Protein 6FRE (pdb70)

Organism: Synechocystis sp. (strain ATCC 27184 / PCC 6803 / Kazusa) (NCBI:txid1111708)

B-factor: mean 25.86, std 16.71, range [7.62, 131.3]

Nearest PDB structures (foldseek):
  6fre-assembly1_A  TM=1.007E+00  e=7.363E-29  Synechocystis sp. PCC 6803 substr. Kazusa
  1mi8-assembly1_A-2  TM=9.877E-01  e=8.649E-22  Synechocystis sp. PCC 6803
  4o1r-assembly1_A  TM=9.734E-01  e=4.393E-19  Nostoc punctiforme PCC 73102
  2in9-assembly1_A  TM=9.331E-01  e=1.106E-10  Mycobacterium tuberculosis
  3igd-assembly1_A-2  TM=9.265E-01  e=1.422E-10  Mycobacterium tuberculosis

Structure (mmCIF, N/CA/C/O backbone):
data_6FRE
#
_entry.id   6FRE
#
_cell.length_a   52.583
_cell.length_b   52.583
_cell.length_c   118.338
_cell.angle_alpha   90.000
_cell.angle_beta   90.000
_cell.angle_gamma   90.000
#
_symmetry.space_group_name_H-M   'P 43 2 2'
#
loop_
_entity.id
_entity.type
_entity.pdbx_description
1 polymer 'Replicative DNA helicase,Replicative DNA helicase'
2 water water
#
loop_
_atom_site.group_PDB
_atom_site.id
_atom_site.type_symbol
_atom_site.label_atom_id
_atom_site.label_alt_id
_atom_site.label_comp_id
_atom_site.label_asym_id
_atom_site.label_entity_id
_atom_site.label_seq_id
_atom_site.pdbx_PDB_ins_code
_atom_site.Cartn_x
_atom_site.Cartn_y
_atom_site.Cartn_z
_atom_site.occupancy
_atom_site.B_iso_or_equiv
_atom_site.auth_seq_id
_atom_site.auth_comp_id
_atom_site.auth_asym_id
_atom_site.auth_atom_id
_atom_site.pdbx_PDB_model_num
ATOM 1 N N . MET A 1 1 ? -11.611 6.186 -4.328 1.00 109.42 -6 MET A N 1
ATOM 2 C CA . MET A 1 1 ? -11.899 7.498 -3.681 1.00 99.08 -6 MET A CA 1
ATOM 3 C C . MET A 1 1 ? -12.629 7.290 -2.358 1.00 86.22 -6 MET A C 1
ATOM 4 O O . MET A 1 1 ? -12.547 6.219 -1.754 1.00 87.97 -6 MET A O 1
ATOM 20 N N . LEU A 1 2 ? -13.337 8.323 -1.910 1.00 63.38 -5 LEU A N 1
ATOM 21 C CA . LEU A 1 2 ? -14.114 8.272 -0.682 1.00 42.43 -5 LEU A CA 1
ATOM 22 C C . LEU A 1 2 ? -15.585 8.055 -0.995 1.00 38.89 -5 LEU A C 1
ATOM 23 O O . LEU A 1 2 ? -16.124 8.630 -1.945 1.00 43.75 -5 LEU A O 1
ATOM 39 N N . ARG A 1 3 ? -16.231 7.219 -0.187 1.00 36.07 -4 ARG A N 1
ATOM 40 C CA . ARG A 1 3 ? -17.682 7.118 -0.252 1.00 40.84 -4 ARG A CA 1
ATOM 41 C C . ARG A 1 3 ? -18.316 8.430 0.183 1.00 38.88 -4 ARG A C 1
ATOM 42 O O . ARG A 1 3 ? -19.209 8.957 -0.491 1.00 39.03 -4 ARG A O 1
ATOM 46 N N . GLU A 1 4 ? -17.848 8.990 1.298 1.00 26.99 -3 GLU A N 1
ATOM 47 C CA A GLU A 1 4 ? -18.331 10.283 1.759 0.49 28.81 -3 GLU A CA 1
ATOM 48 C CA B GLU A 1 4 ? -18.327 10.287 1.750 0.51 28.84 -3 GLU A CA 1
ATOM 49 C C . GLU A 1 4 ? -17.216 10.997 2.509 1.00 18.28 -3 GLU A C 1
ATOM 50 O O . GLU A 1 4 ? -16.471 10.376 3.275 1.00 21.68 -3 GLU A O 1
ATOM 73 N N . SER A 1 5 ? -17.100 12.291 2.248 1.00 19.67 -2 SER A N 1
ATOM 74 C CA . SER A 1 5 ? -16.077 13.140 2.836 1.00 15.46 -2 SER A CA 1
ATOM 75 C C . SER A 1 5 ? -16.660 13.921 4.002 1.00 14.59 -2 SER A C 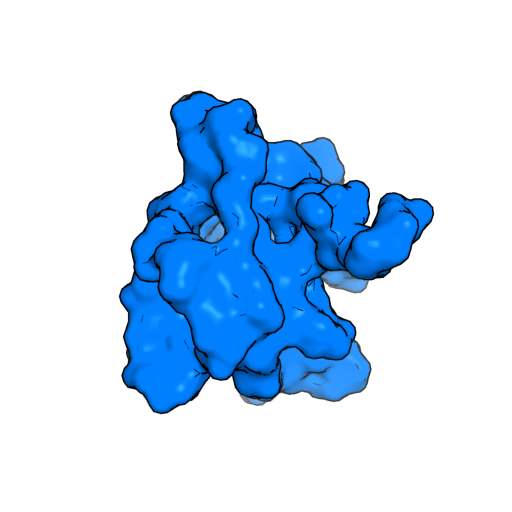1
ATOM 76 O O . SER A 1 5 ? -17.753 14.478 3.909 1.00 16.46 -2 SER A O 1
ATOM 84 N N . PHE A 1 6 ? -15.904 13.979 5.082 1.00 12.86 -1 PHE A N 1
ATOM 85 C CA . PHE A 1 6 ? -16.241 14.758 6.267 1.00 9.77 -1 PHE A CA 1
ATOM 86 C C . PHE A 1 6 ? -15.069 15.691 6.534 1.00 10.27 -1 PHE A C 1
ATOM 87 O O . PHE A 1 6 ? -14.555 15.763 7.649 1.00 10.71 -1 PHE A O 1
ATOM 104 N N . ALA A 1 7 ? -14.660 16.441 5.514 1.00 10.25 1 ALA A N 1
ATOM 105 C CA . ALA A 1 7 ? -13.324 17.008 5.477 1.00 9.90 1 ALA A CA 1
ATOM 106 C C . ALA A 1 7 ? -13.138 18.218 6.380 1.00 9.18 1 ALA A C 1
ATOM 107 O O . ALA A 1 7 ? -14.072 18.982 6.658 1.00 9.38 1 ALA A O 1
ATOM 114 N N . ILE A 1 8 ? -11.884 18.410 6.78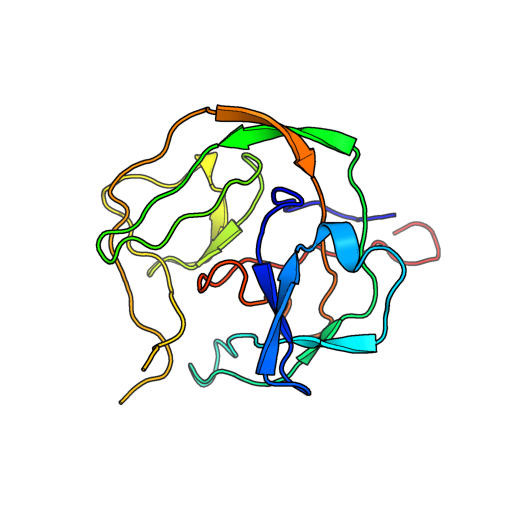6 1.00 9.09 2 ILE A N 1
ATOM 115 C CA . ILE A 1 8 ? -11.464 19.481 7.674 1.00 9.67 2 ILE A CA 1
ATOM 116 C C . ILE A 1 8 ? -10.319 20.261 7.041 1.00 8.91 2 ILE A C 1
ATOM 117 O O . ILE A 1 8 ? -9.655 19.795 6.114 1.00 9.94 2 ILE A O 1
ATOM 133 N N . SER A 1 9 ? -10.077 21.461 7.558 1.00 9.74 3 SER A N 1
ATOM 134 C CA . SER A 1 9 ? -8.979 22.268 7.045 1.00 10.50 3 SER A CA 1
ATOM 135 C C . SER A 1 9 ? -7.643 21.557 7.206 1.00 11.30 3 SER A C 1
ATOM 136 O O . SER A 1 9 ? -7.389 20.862 8.193 1.00 10.97 3 SER A O 1
ATOM 144 N N . GLY A 1 10 ? -6.750 21.812 6.246 1.00 11.62 4 GLY A N 1
ATOM 145 C CA . GLY A 1 10 ? -5.400 21.281 6.272 1.00 12.03 4 GLY A CA 1
ATOM 146 C C . GLY A 1 10 ? -4.588 21.738 7.458 1.00 12.49 4 GLY A C 1
ATOM 147 O O . GLY A 1 10 ? -3.591 21.096 7.784 1.00 13.97 4 GLY A O 1
ATOM 151 N N . ASP A 1 11 ? -4.971 22.851 8.086 1.00 13.10 5 ASP A N 1
ATOM 152 C CA . ASP A 1 11 ? -4.269 23.351 9.268 1.00 13.94 5 ASP A CA 1
ATOM 153 C C . ASP A 1 11 ? -4.621 22.595 10.539 1.00 14.49 5 ASP A C 1
ATOM 154 O O . ASP A 1 11 ? -3.975 22.815 11.576 1.00 17.52 5 ASP A O 1
ATOM 163 N N . SER A 1 12 ? -5.618 21.725 10.492 1.00 11.30 6 SER A N 1
ATOM 164 C CA . SER A 1 12 ? -6.057 21.012 11.679 1.00 11.91 6 SER A CA 1
ATOM 165 C C . SER A 1 12 ? -4.932 20.117 12.179 1.00 13.64 6 SER A C 1
ATOM 166 O O . SER A 1 12 ? -4.371 19.326 11.417 1.00 12.36 6 SER A O 1
ATOM 174 N N . LEU A 1 13 ? -4.635 20.214 13.479 1.00 12.49 7 LEU A N 1
ATOM 175 C CA . LEU A 1 13 ? -3.522 19.494 14.092 1.00 12.33 7 LEU A CA 1
ATOM 176 C C . LEU A 1 13 ? -3.987 18.123 14.567 1.00 12.60 7 LEU A C 1
ATOM 177 O O . LEU A 1 13 ? -4.828 18.018 15.464 1.00 12.36 7 LEU A O 1
ATOM 193 N N . ILE A 1 14 ? -3.407 17.082 13.990 1.00 11.51 8 ILE A N 1
ATOM 194 C CA . ILE A 1 14 ? -3.767 15.707 14.303 1.00 11.92 8 ILE A CA 1
ATOM 195 C C . ILE A 1 14 ? -2.845 15.203 15.396 1.00 12.16 8 ILE A C 1
ATOM 196 O O . ILE A 1 14 ? -1.624 15.284 15.267 1.00 14.14 8 ILE A O 1
ATOM 212 N N . SER A 1 15 ? -3.424 14.690 16.472 1.00 12.04 9 SER A N 1
ATOM 213 C CA . SER A 1 15 ? -2.646 14.096 17.548 1.00 13.67 9 SER A CA 1
ATOM 214 C C . SER A 1 15 ? -2.178 12.715 17.113 1.00 13.41 9 SER A C 1
ATOM 215 O O . SER A 1 15 ? -2.989 11.845 16.780 1.00 15.11 9 SER A O 1
ATOM 223 N N . LEU A 1 16 ? -0.871 12.524 17.075 1.00 14.65 10 LEU A N 1
ATOM 224 C CA . LEU A 1 16 ? -0.280 11.249 16.692 1.00 16.75 10 LEU A CA 1
ATOM 225 C C . LEU A 1 16 ? -0.001 10.421 17.941 1.00 16.67 10 LEU A C 1
ATOM 226 O O . LEU A 1 16 ? 0.826 10.804 18.776 1.00 17.88 10 LEU A O 1
ATOM 242 N N . ALA A 1 17 ? -0.664 9.272 18.054 1.00 16.82 11 ALA A N 1
ATOM 243 C CA . ALA A 1 17 ? -0.632 8.524 19.310 1.00 18.52 11 ALA A CA 1
ATOM 244 C C . ALA A 1 17 ? 0.732 7.901 19.593 1.00 25.08 11 ALA A C 1
ATOM 245 O O . ALA A 1 17 ? 1.094 7.731 20.764 1.00 26.22 11 ALA A O 1
ATOM 252 N N . SER A 1 18 ? 1.488 7.532 18.557 1.00 18.91 12 SER A N 1
ATOM 253 C CA . SER A 1 18 ? 2.764 6.853 18.784 1.00 21.45 12 SER A CA 1
ATOM 254 C C . SER A 1 18 ? 3.811 7.798 19.360 1.00 29.84 12 SER A C 1
ATOM 255 O O . SER A 1 18 ? 4.582 7.414 20.252 1.00 32.94 12 SER A O 1
ATOM 263 N N . THR A 1 19 ? 3.865 9.028 18.851 1.00 24.50 13 THR A N 1
ATOM 264 C CA . THR A 1 19 ? 4.924 9.971 19.174 1.00 26.53 13 THR A CA 1
ATOM 265 C C . THR A 1 19 ? 4.485 11.069 20.131 1.00 28.33 13 THR A C 1
ATOM 266 O O . THR A 1 19 ? 5.342 11.799 20.638 1.00 30.50 13 THR A O 1
ATOM 277 N N . GLY A 1 20 ? 3.187 11.221 20.374 1.00 25.98 14 GLY A N 1
ATOM 278 C CA . GLY A 1 20 ? 2.722 12.296 21.226 1.00 28.93 14 GLY A CA 1
ATOM 279 C C . GLY A 1 20 ? 2.932 13.676 20.646 1.00 26.98 14 GLY A C 1
ATOM 280 O O . GLY A 1 20 ? 3.061 14.644 21.401 1.00 33.02 14 GLY A O 1
ATOM 284 N N . LYS A 1 21 ? 2.981 13.791 19.323 1.00 23.60 15 LYS A N 1
ATOM 285 C CA . LYS A 1 21 ? 3.142 15.064 18.636 1.00 29.98 15 LYS A CA 1
ATOM 286 C C . LYS A 1 21 ? 1.883 15.374 17.837 1.00 20.77 15 LYS A C 1
ATOM 287 O O . LYS A 1 21 ? 1.118 14.475 17.486 1.00 19.72 15 LYS A O 1
ATOM 306 N N . ARG A 1 22 ? 1.685 16.658 17.549 1.00 20.06 16 ARG A N 1
ATOM 307 C CA . ARG A 1 22 ? 0.592 17.116 16.699 1.00 18.85 16 ARG A CA 1
ATOM 308 C C . ARG A 1 22 ? 1.161 17.569 15.366 1.00 23.13 16 ARG A C 1
ATOM 309 O O . ARG A 1 22 ? 2.178 18.265 15.318 1.00 24.15 16 ARG A O 1
ATOM 330 N N . VAL A 1 23 ? 0.511 17.163 14.284 1.00 16.70 17 VAL A N 1
ATOM 331 C CA . VAL A 1 23 ? 0.971 17.489 12.936 1.00 17.43 17 VAL A CA 1
ATOM 332 C C . VAL A 1 23 ? -0.220 17.973 12.116 1.00 14.33 17 VAL A C 1
ATOM 333 O O . VAL A 1 23 ? -1.285 17.337 12.155 1.00 14.23 17 VAL A O 1
ATOM 346 N N . PRO A 1 24 ? -0.104 19.067 11.357 1.00 16.24 18 PRO A N 1
ATOM 347 C CA . PRO A 1 24 ? -1.206 19.461 10.469 1.00 14.68 18 PRO A CA 1
ATOM 348 C C . PRO A 1 24 ? -1.574 18.337 9.515 1.00 12.52 18 PRO A C 1
ATOM 349 O O . PRO A 1 24 ? -0.710 17.671 8.951 1.00 14.38 18 PRO A O 1
ATOM 360 N N . ILE A 1 25 ? -2.874 18.145 9.310 1.00 13.42 19 ILE A N 1
ATOM 361 C CA . ILE A 1 25 ? -3.312 17.053 8.444 1.00 11.92 19 ILE A CA 1
ATOM 362 C C . ILE A 1 25 ? -2.771 17.214 7.022 1.00 11.86 19 ILE A C 1
ATOM 363 O O . ILE A 1 25 ? -2.482 16.220 6.354 1.00 13.18 19 ILE A O 1
ATOM 379 N N . LYS A 1 26 ? -2.608 18.448 6.533 1.00 13.52 20 LYS A N 1
ATOM 380 C CA . LYS A 1 26 ? -2.037 18.630 5.197 1.00 14.48 20 LYS A CA 1
ATOM 381 C C . LYS A 1 26 ? -0.653 18.006 5.088 1.00 16.22 20 LYS A C 1
ATOM 382 O O . LYS A 1 26 ? -0.235 17.587 3.995 1.00 16.84 20 LYS A O 1
ATOM 401 N N . ASP A 1 27 ? 0.076 17.939 6.196 1.00 15.70 21 ASP A N 1
ATOM 402 C CA . ASP A 1 27 ? 1.427 17.398 6.194 1.00 20.35 21 ASP A CA 1
ATOM 403 C C . ASP A 1 27 ? 1.445 15.888 6.373 1.00 17.60 21 ASP A C 1
ATOM 404 O O . ASP A 1 27 ? 2.530 15.293 6.366 1.00 19.83 21 ASP A O 1
ATOM 413 N N . LEU A 1 28 ? 0.278 15.259 6.545 1.00 16.43 22 LEU A N 1
ATOM 414 C CA . LEU A 1 28 ? 0.160 13.813 6.611 1.00 14.82 22 LEU A CA 1
ATOM 415 C C . LEU A 1 28 ? -0.286 13.198 5.289 1.00 13.77 22 LEU A C 1
ATOM 416 O O . LEU A 1 28 ? -0.367 11.978 5.191 1.00 14.91 22 LEU A O 1
ATOM 432 N N A LEU A 1 29 ? -0.514 13.998 4.245 0.59 15.60 23 LEU A N 1
ATOM 433 N N B LEU A 1 29 ? -0.627 14.023 4.306 0.41 15.46 23 LEU A N 1
ATOM 434 C CA A LEU A 1 29 ? -1.142 13.473 3.032 0.59 15.11 23 LEU A CA 1
ATOM 435 C CA B LEU A 1 29 ? -0.856 13.521 2.964 0.41 15.47 23 LEU A CA 1
ATOM 436 C C A LEU A 1 29 ? -0.319 12.365 2.380 0.59 14.61 23 LEU A C 1
ATOM 437 C C B LEU A 1 29 ? 0.382 12.768 2.515 0.41 14.20 23 LEU A C 1
ATOM 438 O O A LEU A 1 29 ? -0.891 11.449 1.777 0.59 16.65 23 LEU A O 1
ATOM 439 O O B LEU A 1 29 ? 1.512 13.237 2.693 0.41 18.66 23 LEU A O 1
ATOM 470 N N A GLY A 1 30 ? 1.002 12.414 2.501 0.59 14.68 24 GLY A N 1
ATOM 471 N N B GLY A 1 30 ? 0.173 11.581 1.974 0.41 12.45 24 GLY A N 1
ATOM 472 C CA A GLY A 1 30 ? 1.843 11.362 1.958 0.59 15.39 24 GLY A CA 1
ATOM 473 C CA B GLY A 1 30 ? 1.277 10.727 1.611 0.41 16.51 24 GLY A CA 1
ATOM 474 C C A GLY A 1 30 ? 2.205 10.253 2.935 0.59 15.49 24 GLY A C 1
ATOM 475 C C B GLY A 1 30 ? 1.822 9.855 2.728 0.41 18.10 24 GLY A C 1
ATOM 476 O O A GLY A 1 30 ? 3.203 9.554 2.735 0.59 17.36 24 GLY A O 1
ATOM 477 O O B GLY A 1 30 ? 2.673 8.997 2.452 0.41 20.66 24 GLY A O 1
ATOM 484 N N . GLU A 1 31 ? 1.392 10.055 3.977 1.00 16.55 25 GLU A N 1
ATOM 485 C CA . GLU A 1 31 ? 1.686 9.106 5.049 1.00 17.33 25 GLU A CA 1
ATOM 486 C C . GLU A 1 31 ? 0.507 8.158 5.232 1.00 15.38 25 GLU A C 1
ATOM 487 O O . GLU A 1 31 ? -0.640 8.504 4.940 1.00 15.89 25 GLU A O 1
ATOM 500 N N . LYS A 1 32 ? 0.792 6.963 5.753 1.00 15.53 26 LYS A N 1
ATOM 501 C CA . LYS A 1 32 ? -0.246 5.981 6.034 1.00 16.33 26 LYS A CA 1
ATOM 502 C C . LYS A 1 32 ? 0.160 5.109 7.211 1.00 15.33 26 LYS A C 1
ATOM 503 O O . LYS A 1 32 ? 1.320 5.088 7.623 1.00 16.96 26 LYS A O 1
ATOM 522 N N . ASP A 1 33 ? -0.833 4.411 7.764 1.00 15.67 27 ASP A N 1
ATOM 523 C CA . ASP A 1 33 ? -0.639 3.360 8.759 1.00 16.05 27 ASP A CA 1
ATOM 524 C C . ASP A 1 33 ? -0.126 3.895 10.082 1.00 20.14 27 ASP A C 1
ATOM 525 O O . ASP A 1 33 ? 0.468 3.146 10.865 1.00 27.27 27 ASP A O 1
ATOM 534 N N . PHE A 1 34 ? -0.351 5.167 10.366 1.00 16.30 28 PHE A N 1
ATOM 535 C CA . PHE A 1 34 ? 0.077 5.772 11.616 1.00 13.94 28 PHE A CA 1
ATOM 536 C C . PHE A 1 34 ? -1.100 5.824 12.583 1.00 13.07 28 PHE A C 1
ATOM 537 O O . PHE A 1 34 ? -2.269 5.821 12.184 1.00 15.01 28 P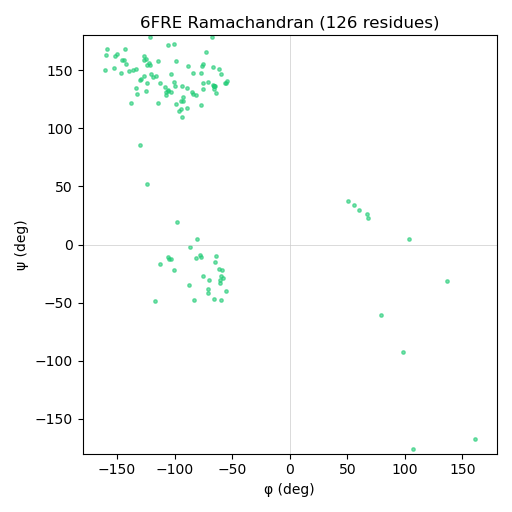HE A O 1
ATOM 554 N N . GLU A 1 35 ? -0.784 5.905 13.868 1.00 12.68 29 GLU A N 1
ATOM 555 C CA . GLU A 1 35 ? -1.789 5.850 14.925 1.00 12.57 29 GLU A CA 1
ATOM 556 C C . GLU A 1 35 ? -2.266 7.232 15.346 1.00 12.64 29 GLU A C 1
ATOM 557 O O . GLU A 1 35 ? -1.468 8.156 15.529 1.00 14.27 29 GLU A O 1
ATOM 569 N N . ILE A 1 36 ? -3.585 7.352 15.512 1.00 12.12 30 ILE A N 1
ATOM 570 C CA . ILE A 1 36 ? -4.240 8.548 16.031 1.00 10.93 30 ILE A CA 1
ATOM 571 C C . ILE A 1 36 ? -5.011 8.157 17.288 1.00 12.48 30 ILE A C 1
ATOM 572 O O . ILE A 1 36 ? -4.988 6.994 17.718 1.00 12.88 30 ILE A O 1
ATOM 588 N N . TRP A 1 37 ? -5.650 9.124 17.922 1.00 11.88 31 TRP A N 1
ATOM 589 C CA . TRP A 1 37 ? -6.508 8.883 19.076 1.00 12.83 31 TRP A CA 1
ATOM 590 C C . TRP A 1 37 ? -7.966 8.959 18.640 1.00 10.87 31 TRP A C 1
ATOM 591 O O . TRP A 1 37 ? -8.372 9.915 17.974 1.00 11.38 31 TRP A O 1
ATOM 612 N N . ALA A 1 38 ? -8.757 7.972 19.023 1.00 12.13 32 ALA A N 1
ATOM 613 C CA . ALA A 1 38 ? -10.159 7.907 18.646 1.00 12.48 32 ALA A CA 1
ATOM 614 C C . ALA A 1 38 ? -10.986 7.519 19.859 1.00 11.79 32 ALA A C 1
ATOM 615 O O . ALA A 1 38 ? -10.524 6.786 20.742 1.00 13.58 32 ALA A O 1
ATOM 622 N N . ILE A 1 39 ? -12.233 7.985 19.902 1.00 11.89 33 ILE A N 1
ATOM 623 C CA A ILE A 1 39 ? -13.137 7.546 20.964 0.69 13.15 33 ILE A CA 1
ATOM 624 C CA B ILE A 1 39 ? -13.154 7.557 20.958 0.31 14.39 33 ILE A CA 1
ATOM 625 C C . ILE A 1 39 ? -13.772 6.217 20.579 1.00 13.31 33 ILE A C 1
ATOM 626 O O . ILE A 1 39 ? -14.232 6.026 19.446 1.00 13.63 33 ILE A O 1
ATOM 657 N N . ASN A 1 40 ? -13.789 5.285 21.529 1.00 14.11 34 ASN A N 1
ATOM 658 C CA . ASN A 1 40 ? -14.603 4.084 21.420 1.00 14.59 34 ASN A CA 1
ATOM 659 C C . ASN A 1 40 ? -15.912 4.409 22.129 1.00 17.41 34 ASN A C 1
ATOM 660 O O . ASN A 1 40 ? -15.940 4.543 23.355 1.00 18.20 34 ASN A O 1
ATOM 671 N N . GLU A 1 41 ? -16.997 4.550 21.369 1.00 17.08 35 GLU A N 1
ATOM 672 C CA A GLU A 1 41 ? -18.266 4.977 21.946 0.56 19.42 35 GLU A CA 1
ATOM 673 C CA B GLU A 1 41 ? -18.261 4.986 21.949 0.44 19.77 35 GLU A CA 1
ATOM 674 C C . GLU A 1 41 ? -18.871 3.927 22.859 1.00 22.28 35 GLU A C 1
ATOM 675 O O . GLU A 1 41 ? -19.698 4.267 23.710 1.00 29.85 35 GLU A O 1
ATOM 698 N N . GLN A 1 42 ? -18.485 2.664 22.701 1.00 20.41 36 GLN A N 1
ATOM 699 C CA . GLN A 1 42 ? -19.038 1.622 23.561 1.00 22.17 36 GLN A CA 1
ATOM 700 C C . GLN A 1 42 ? -18.500 1.732 24.985 1.00 26.09 36 GLN A C 1
ATOM 701 O O . GLN A 1 42 ? -19.238 1.507 25.953 1.00 31.56 36 GLN A O 1
ATOM 708 N N . THR A 1 43 ? -17.222 2.072 25.135 1.00 22.10 37 THR A N 1
ATOM 709 C CA . THR A 1 43 ? -16.569 2.182 26.433 1.00 24.60 37 THR A CA 1
ATOM 710 C C . THR A 1 43 ? -16.383 3.625 26.875 1.00 25.85 37 THR A C 1
ATOM 711 O O . THR A 1 43 ? -16.045 3.869 28.039 1.00 23.76 37 THR A O 1
ATOM 722 N N . MET A 1 44 ? -16.586 4.585 25.978 1.00 20.42 38 MET A N 1
ATOM 723 C CA . MET A 1 44 ? -16.300 5.990 26.250 1.00 19.48 38 MET A CA 1
ATOM 724 C C . MET A 1 44 ? -14.857 6.203 26.697 1.00 19.19 38 MET A C 1
ATOM 725 O O . MET A 1 44 ? -14.559 7.095 27.492 1.00 22.32 38 MET A O 1
ATOM 739 N N . LYS A 1 45 ? -13.946 5.396 26.154 1.00 19.59 39 LYS A N 1
ATOM 740 C CA . LYS A 1 45 ? -12.518 5.545 26.375 1.00 18.91 39 LYS A CA 1
ATOM 741 C C . LYS A 1 45 ? -11.824 5.864 25.057 1.00 20.24 39 LYS A C 1
ATOM 742 O O . LYS A 1 45 ? -12.235 5.382 23.995 1.00 22.24 39 LYS A O 1
ATOM 761 N N . LEU A 1 46 ? -10.786 6.687 25.137 1.00 16.76 40 LEU A N 1
ATOM 762 C CA . LEU A 1 46 ? -9.932 6.947 23.990 1.00 15.96 40 LEU A CA 1
ATOM 763 C C . LEU A 1 46 ? -9.021 5.753 23.752 1.00 17.29 40 LEU A C 1
ATOM 764 O O . LEU A 1 46 ? -8.485 5.157 24.694 1.00 19.27 40 LEU A O 1
ATOM 780 N N . GLU A 1 47 ? -8.839 5.403 22.485 1.00 16.55 41 GLU A N 1
ATOM 781 C CA . GLU A 1 47 ? -7.963 4.316 22.082 1.00 16.34 41 GLU A CA 1
ATOM 782 C C . GLU A 1 47 ? -7.088 4.780 20.930 1.00 15.31 41 GLU A C 1
ATOM 783 O O . GLU A 1 47 ? -7.496 5.616 20.116 1.00 15.13 41 GLU A O 1
ATOM 795 N N . SER A 1 48 ? -5.900 4.207 20.829 1.00 14.91 42 SER A N 1
ATOM 796 C CA A SER A 1 48 ? -5.079 4.394 19.641 0.78 15.12 42 SER A CA 1
ATOM 797 C CA B SER A 1 48 ? -5.090 4.404 19.638 0.22 17.00 42 SER A CA 1
ATOM 798 C C . SER A 1 48 ? -5.713 3.623 18.492 1.00 15.05 42 SER A C 1
ATOM 799 O O . SER A 1 48 ? -6.213 2.509 18.680 1.00 17.76 42 SER A O 1
ATOM 814 N N . ALA A 1 49 ? -5.723 4.221 17.304 1.00 14.76 43 ALA A N 1
ATOM 815 C CA . ALA A 1 49 ? -6.312 3.561 16.149 1.00 14.92 43 ALA A CA 1
ATOM 816 C C . ALA A 1 49 ? -5.537 3.961 14.909 1.00 13.34 43 ALA A C 1
ATOM 817 O O . ALA A 1 49 ? -5.040 5.081 14.814 1.00 13.87 43 ALA A O 1
ATOM 824 N N . LYS A 1 50 ? -5.447 3.042 13.957 1.00 14.59 44 LYS A N 1
ATOM 825 C CA . LYS A 1 50 ? -4.603 3.235 12.789 1.00 14.67 44 LYS A CA 1
ATOM 826 C C . LYS A 1 50 ? -5.336 3.925 11.641 1.00 14.79 44 LYS A C 1
ATOM 827 O O . LYS A 1 50 ? -6.466 3.569 11.305 1.00 16.28 44 LYS A O 1
ATOM 846 N N . VAL A 1 51 ? -4.676 4.911 11.040 1.00 14.56 45 VAL A N 1
ATOM 847 C CA . VAL A 1 51 ? -5.170 5.571 9.835 1.00 12.83 45 VAL A CA 1
ATOM 848 C C . VAL A 1 51 ? -4.759 4.745 8.624 1.00 13.51 45 VAL A C 1
ATOM 849 O O . VAL A 1 51 ? -3.583 4.391 8.468 1.00 16.10 45 VAL A O 1
ATOM 862 N N . SER A 1 52 ? -5.713 4.444 7.756 1.00 13.54 46 SER A N 1
ATOM 863 C CA . SER A 1 52 ? -5.404 3.677 6.552 1.00 14.88 46 SER A CA 1
ATOM 864 C C . SER A 1 52 ? -4.976 4.555 5.386 1.00 17.39 46 SER A C 1
ATOM 865 O O . SER A 1 52 ? -4.137 4.133 4.582 1.00 21.56 46 SER A O 1
ATOM 873 N N . ARG A 1 53 ? -5.534 5.756 5.256 1.00 15.72 47 ARG A N 1
ATOM 874 C CA . ARG A 1 53 ? -5.203 6.643 4.149 1.00 15.92 47 ARG A CA 1
ATOM 875 C C . ARG A 1 53 ? -5.597 8.075 4.517 1.00 14.58 47 ARG A C 1
ATOM 876 O O . ARG A 1 53 ? -6.524 8.308 5.302 1.00 14.16 47 ARG A O 1
ATOM 897 N N . VAL A 1 54 ? -4.854 9.029 3.960 1.00 14.66 48 VAL A N 1
ATOM 898 C CA . VAL A 1 54 ? -5.142 10.457 4.046 1.00 13.95 48 VAL A CA 1
ATOM 899 C C . VAL A 1 54 ? -5.516 10.938 2.656 1.00 11.79 48 VAL A C 1
ATOM 900 O O . VAL A 1 54 ? -4.893 10.536 1.670 1.00 13.12 48 VAL A O 1
ATOM 913 N N . PHE A 1 55 ? -6.529 11.789 2.566 1.00 12.96 49 PHE A N 1
ATOM 914 C CA . PHE A 1 55 ? -7.054 12.274 1.301 1.00 13.15 49 PHE A CA 1
ATOM 915 C C . PHE A 1 55 ? -7.087 13.786 1.288 1.00 13.55 49 PHE A C 1
ATOM 916 O O . PHE A 1 55 ? -7.343 14.426 2.314 1.00 13.43 49 PHE A O 1
ATOM 933 N N . CYS A 1 56 ? -6.834 14.355 0.124 1.00 13.95 50 CYS A N 1
ATOM 934 C CA A CYS A 1 56 ? -7.061 15.767 -0.128 0.69 15.45 50 CYS A CA 1
ATOM 935 C CA B CYS A 1 56 ? -7.063 15.771 -0.116 0.31 16.80 50 CYS A CA 1
ATOM 936 C C . CYS A 1 56 ? -8.286 15.858 -1.008 1.00 15.67 50 CYS A C 1
ATOM 937 O O . CYS A 1 56 ? -8.318 15.267 -2.092 1.00 19.51 50 CYS A O 1
ATOM 952 N N A THR A 1 57 ? -9.267 16.609 -0.530 0.65 18.79 51 THR A N 1
ATOM 953 N N B THR A 1 57 ? -9.325 16.543 -0.546 0.35 18.63 51 THR A N 1
ATOM 954 C CA A THR A 1 57 ? -10.601 16.677 -1.083 0.65 24.49 51 THR A CA 1
ATOM 955 C CA B THR A 1 57 ? -10.564 16.602 -1.307 0.35 23.95 51 THR A CA 1
ATOM 956 C C A THR A 1 57 ? -10.796 17.935 -1.925 0.65 24.96 51 THR A C 1
ATOM 957 C C B THR A 1 57 ? -10.811 17.986 -1.889 0.35 25.07 51 THR A C 1
ATOM 958 O O A THR A 1 57 ? -11.880 18.134 -2.481 0.65 31.41 51 THR A O 1
ATOM 959 O O B THR A 1 57 ? -11.958 18.350 -2.164 0.35 31.44 51 THR A O 1
ATOM 980 N N . GLY A 1 58 ? -9.751 18.756 -2.086 1.00 20.67 52 GLY A N 1
ATOM 981 C CA . GLY A 1 58 ? -9.826 19.950 -2.910 1.00 23.92 52 GLY A CA 1
ATOM 982 C C . GLY A 1 58 ? -10.155 21.190 -2.107 1.00 17.49 52 GLY A C 1
ATOM 983 O O . GLY A 1 58 ? -10.127 21.197 -0.880 1.00 16.71 52 GLY A O 1
ATOM 988 N N . LYS A 1 59 ? -10.470 22.273 -2.823 1.00 17.84 53 LYS A N 1
ATOM 989 C CA . LYS A 1 59 ? -10.886 23.518 -2.186 1.00 14.76 53 LYS A CA 1
ATOM 990 C C 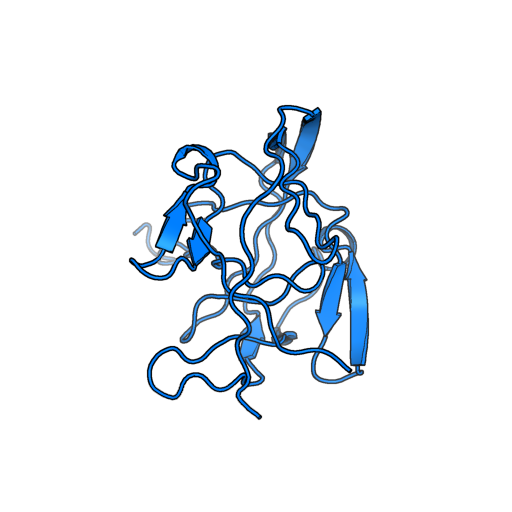. LYS A 1 59 ? -12.378 23.494 -1.895 1.00 16.39 53 LYS A C 1
ATOM 991 O O . LYS A 1 59 ? -13.187 23.196 -2.775 1.00 16.91 53 LYS A O 1
ATOM 1001 N N . LYS A 1 60 ? -12.741 23.852 -0.666 1.00 11.81 54 LYS A N 1
ATOM 1002 C CA . LYS A 1 60 ? -14.118 23.876 -0.226 1.00 12.38 54 LYS A CA 1
ATOM 1003 C C . LYS A 1 60 ? -14.297 25.017 0.763 1.00 11.76 54 LYS A C 1
ATOM 1004 O O . LYS A 1 60 ? -13.340 25.475 1.389 1.00 13.83 54 LYS A O 1
ATOM 1023 N N . LEU A 1 61 ? -15.540 25.450 0.923 1.00 13.58 55 LEU A N 1
ATOM 1024 C CA . LEU A 1 61 ? -15.879 26.384 1.982 1.00 14.14 55 LEU A CA 1
ATOM 1025 C C . LEU A 1 61 ? -15.684 25.732 3.344 1.00 11.96 55 LEU A C 1
ATOM 1026 O O . LEU A 1 61 ? -16.081 24.577 3.563 1.00 12.74 55 LEU A O 1
ATOM 1042 N N . VAL A 1 62 ? -15.040 26.459 4.247 1.00 12.87 56 VAL A N 1
ATOM 1043 C CA . VAL A 1 62 ? -14.854 26.000 5.614 1.00 13.12 56 VAL A CA 1
ATOM 1044 C C . VAL A 1 62 ? -15.459 27.002 6.582 1.00 12.45 56 VAL A C 1
ATOM 1045 O O . VAL A 1 62 ? -15.640 28.193 6.279 1.00 13.94 56 VAL A O 1
ATOM 1058 N N . TYR A 1 63 ? -15.781 26.484 7.755 1.00 11.71 57 TYR A N 1
ATOM 1059 C CA . TYR A 1 63 ? -16.443 27.195 8.834 1.00 12.31 57 TYR A CA 1
ATOM 1060 C C . TYR A 1 63 ? -15.646 26.958 10.097 1.00 12.76 57 TYR A C 1
ATOM 1061 O O . TYR A 1 63 ? -15.141 25.852 10.324 1.00 14.18 57 TYR A O 1
ATOM 1079 N N . THR A 1 64 ? -15.521 27.977 10.920 1.00 13.28 58 THR A N 1
ATOM 1080 C CA . THR A 1 64 ? -14.810 27.862 12.178 1.00 14.31 58 THR A CA 1
ATOM 1081 C C . THR A 1 64 ? -15.806 27.558 13.288 1.00 13.46 58 THR A C 1
ATOM 1082 O O . THR A 1 64 ? -16.784 28.299 13.475 1.00 14.29 58 THR A O 1
ATOM 1093 N N . LEU A 1 65 ? -15.567 26.465 13.987 1.00 13.56 59 LEU A N 1
ATOM 1094 C CA A LEU A 1 65 ? -16.348 26.048 15.138 0.54 14.60 59 LEU A CA 1
ATOM 1095 C CA B LEU A 1 65 ? -16.350 26.063 15.140 0.46 14.74 59 LEU A CA 1
ATOM 1096 C C . LEU A 1 65 ? -15.513 26.292 16.387 1.00 14.07 59 LEU A C 1
ATOM 1097 O O . LEU A 1 65 ? -14.329 25.933 16.421 1.00 16.35 59 LEU A O 1
ATOM 1128 N N . LYS A 1 66 ? -16.126 26.877 17.418 1.00 14.48 60 LYS A N 1
ATOM 1129 C CA A LYS A 1 66 ? -15.452 27.137 18.680 0.52 16.82 60 LYS A CA 1
ATOM 1130 C CA B LYS A 1 66 ? -15.450 27.133 18.679 0.48 17.00 60 LYS A CA 1
ATOM 1131 C C . LYS A 1 66 ? -16.317 26.651 19.832 1.00 15.64 60 LYS A C 1
ATOM 1132 O O . LYS A 1 66 ? -17.540 26.834 19.820 1.00 17.14 60 LYS A O 1
ATOM 1169 N N . THR A 1 67 ? -15.676 26.015 20.813 1.00 18.06 61 THR A N 1
ATOM 1170 C CA . THR A 1 67 ? -16.308 25.600 22.066 1.00 19.17 61 THR A CA 1
ATOM 1171 C C . THR A 1 67 ? -15.865 26.510 23.218 1.00 22.01 61 THR A C 1
ATOM 1172 O O . THR A 1 67 ? -14.913 27.287 23.111 1.00 21.19 61 THR A O 1
ATOM 1183 N N . ARG A 1 68 ? -16.516 26.322 24.374 1.00 20.64 62 ARG A N 1
ATOM 1184 C CA . ARG A 1 68 ? -16.312 27.194 25.539 1.00 21.31 62 ARG A CA 1
ATOM 1185 C C . ARG A 1 68 ? -14.869 27.183 26.015 1.00 23.94 62 ARG A C 1
ATOM 1186 O O . ARG A 1 68 ? -14.316 28.233 26.382 1.00 27.54 62 ARG A O 1
ATOM 1207 N N . LEU A 1 69 ? -14.281 25.996 26.152 1.00 21.91 63 LEU A N 1
ATOM 1208 C CA . LEU A 1 69 ? -12.915 25.922 26.635 1.00 29.47 63 LEU A CA 1
ATOM 1209 C C . LEU A 1 69 ? -11.941 26.573 25.673 1.00 32.30 63 LEU A C 1
ATOM 1210 O O . LEU A 1 69 ? -10.768 26.740 26.023 1.00 34.30 63 LEU A O 1
ATOM 1226 N N . GLY A 1 70 ? -12.396 26.931 24.470 1.00 22.61 64 GLY A N 1
ATOM 1227 C CA . GLY A 1 70 ? -11.554 27.580 23.505 1.00 27.37 64 GLY A CA 1
ATOM 1228 C C . GLY A 1 70 ? -11.091 26.664 22.405 1.00 23.20 64 GLY A C 1
ATOM 1229 O O . GLY A 1 70 ? -10.261 27.079 21.593 1.00 27.89 64 GLY A O 1
ATOM 1233 N N . ARG A 1 71 ? -11.573 25.421 22.374 1.00 21.17 65 ARG A N 1
ATOM 1234 C CA . ARG A 1 71 ? -11.216 24.515 21.298 1.00 17.43 65 ARG A CA 1
ATOM 1235 C C . ARG A 1 71 ? -11.816 25.049 20.010 1.00 19.41 65 ARG A C 1
ATOM 1236 O O . ARG A 1 71 ? -12.959 25.520 19.986 1.00 18.78 65 ARG A O 1
ATOM 1257 N N . THR A 1 72 ? -11.032 25.004 18.938 1.00 16.21 66 THR A N 1
ATOM 1258 C CA A THR A 1 72 ? -11.496 25.528 17.668 0.55 16.91 66 THR A CA 1
ATOM 1259 C CA B THR A 1 72 ? -11.438 25.577 17.662 0.45 17.76 66 THR A CA 1
ATOM 1260 C C . THR A 1 72 ? -10.949 24.698 16.521 1.00 13.49 66 THR A C 1
ATOM 1261 O O . THR A 1 72 ? -9.855 24.133 16.585 1.00 15.16 66 THR A O 1
ATOM 1282 N N . ILE A 1 73 ? -11.744 24.634 15.456 1.00 13.92 67 ILE A N 1
ATOM 1283 C CA . ILE A 1 73 ? -11.361 23.923 14.241 1.00 11.82 67 ILE A CA 1
ATOM 1284 C C . ILE A 1 73 ? -12.081 24.565 13.066 1.00 12.57 67 ILE A C 1
ATOM 1285 O O . ILE A 1 73 ? -13.180 25.106 13.209 1.00 12.78 67 ILE A O 1
ATOM 1301 N N . LYS A 1 74 ? -11.459 24.476 11.890 1.00 12.74 68 LYS A N 1
ATOM 1302 C CA . LYS A 1 74 ? -12.067 24.893 10.636 1.00 11.78 68 LYS A CA 1
ATOM 1303 C C . LYS A 1 74 ? -12.414 23.633 9.864 1.00 10.89 68 LYS A C 1
ATOM 1304 O O . LYS A 1 74 ? -11.553 22.767 9.667 1.00 11.53 68 LYS A O 1
ATOM 1323 N N . ALA A 1 75 ? -13.655 23.534 9.399 1.00 11.68 69 ALA A N 1
ATOM 1324 C CA . ALA A 1 75 ? -14.101 22.310 8.759 1.00 11.75 69 ALA A CA 1
ATOM 1325 C C . ALA A 1 75 ? -15.195 22.600 7.746 1.00 11.17 69 ALA A C 1
ATOM 1326 O O . ALA A 1 75 ? -15.832 23.656 7.754 1.00 11.98 69 ALA A O 1
ATOM 1333 N N . THR A 1 76 ? -15.418 21.641 6.859 1.00 10.55 70 THR A N 1
ATOM 1334 C CA . THR A 1 76 ? -16.507 21.766 5.900 1.00 11.42 70 THR A CA 1
ATOM 1335 C C . THR A 1 76 ? -17.851 21.573 6.585 1.00 11.10 70 THR A C 1
ATOM 1336 O O . THR A 1 76 ? -17.959 21.070 7.708 1.00 10.56 70 THR A O 1
ATOM 1347 N N . ALA A 1 77 ? -18.906 21.965 5.862 1.00 10.90 71 ALA A N 1
ATOM 1348 C CA . ALA A 1 77 ? -20.263 21.812 6.3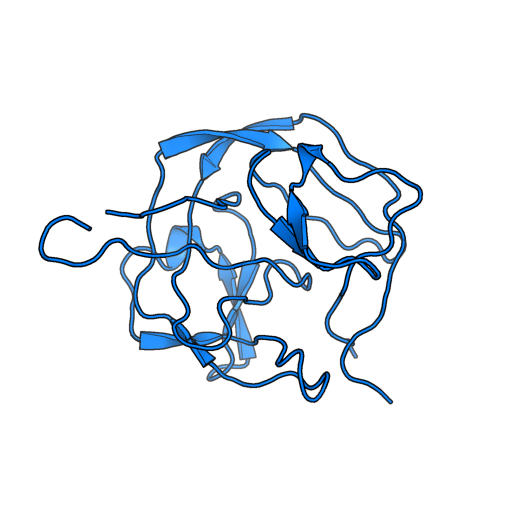82 1.00 11.06 71 ALA A CA 1
ATOM 1349 C C . ALA A 1 77 ? -20.601 20.354 6.674 1.00 11.10 71 ALA A C 1
ATOM 1350 O O . ALA A 1 77 ? -21.468 20.070 7.511 1.00 11.66 71 ALA A O 1
ATOM 1357 N N . ASN A 1 78 ? -19.958 19.446 5.963 1.00 10.90 72 ASN A N 1
ATOM 1358 C CA A ASN A 1 78 ? -20.228 18.020 6.083 0.59 12.14 72 ASN A CA 1
ATOM 1359 C CA B ASN A 1 78 ? -20.172 18.005 6.033 0.41 12.28 72 ASN A CA 1
ATOM 1360 C C . ASN A 1 78 ? -19.331 17.313 7.097 1.00 11.26 72 ASN A C 1
ATOM 1361 O O . ASN A 1 78 ? -19.515 16.116 7.322 1.00 13.28 72 ASN A O 1
ATOM 1382 N N . ALA A 1 79 ? -18.390 17.999 7.723 1.00 10.41 73 ALA A N 1
ATOM 1383 C CA . ALA A 1 79 ? -17.655 17.374 8.807 1.00 9.39 73 ALA A CA 1
ATOM 1384 C C . ALA A 1 79 ? -18.637 17.014 9.912 1.00 9.14 73 ALA A C 1
ATOM 1385 O O . ALA A 1 79 ? -19.673 17.670 10.075 1.00 9.96 73 ALA A O 1
ATOM 1392 N N . ARG A 1 80 ? -18.335 15.974 10.679 1.00 9.49 74 ARG A N 1
ATOM 1393 C CA . ARG A 1 80 ? -19.254 15.516 11.712 1.00 10.23 74 ARG A CA 1
ATOM 1394 C C . ARG A 1 80 ? -18.583 15.492 13.068 1.00 9.73 74 ARG A C 1
ATOM 1395 O O . ARG A 1 80 ? -17.434 15.058 13.207 1.00 9.97 74 ARG A O 1
ATOM 1416 N N . PHE A 1 81 ? -19.340 15.937 14.058 1.00 10.21 75 PHE A N 1
ATOM 1417 C CA . PHE A 1 81 ? -18.920 16.055 15.439 1.00 10.60 75 PHE A CA 1
ATOM 1418 C C . PHE A 1 81 ? -19.896 15.263 16.298 1.00 10.31 75 PHE A C 1
ATOM 1419 O O . PHE A 1 81 ? -21.056 15.055 15.923 1.00 11.28 75 PHE A O 1
ATOM 1436 N N . LEU A 1 82 ? -19.425 14.814 17.455 1.00 10.74 76 LEU A N 1
ATOM 1437 C CA . LEU A 1 82 ? -20.223 13.947 18.308 1.00 10.95 76 LEU A CA 1
ATOM 1438 C C . LEU A 1 82 ? -20.929 14.781 19.371 1.00 12.66 76 LEU A C 1
ATOM 1439 O O . LEU A 1 82 ? -20.273 15.411 20.206 1.00 13.69 76 LEU A O 1
ATOM 1455 N N . THR A 1 83 ? -22.255 14.805 19.304 1.00 12.65 77 THR A N 1
ATOM 1456 C CA . THR A 1 83 ? -23.094 15.468 20.294 1.00 14.20 77 THR A CA 1
ATOM 1457 C C . THR A 1 83 ? -23.658 14.433 21.258 1.00 13.54 77 THR A C 1
ATOM 1458 O O . THR A 1 83 ? -23.503 13.231 21.078 1.00 14.74 77 THR A O 1
ATOM 1469 N N . ILE A 1 84 ? -24.327 14.931 22.304 1.00 15.09 78 ILE A N 1
ATOM 1470 C CA . ILE A 1 84 ? -24.989 14.048 23.268 1.00 17.89 78 ILE A CA 1
ATOM 1471 C C . ILE A 1 84 ? -26.046 13.202 22.577 1.00 20.05 78 ILE A C 1
ATOM 1472 O O . ILE A 1 84 ? -26.325 12.072 23.001 1.00 22.21 78 ILE A O 1
ATOM 1488 N N . ASP A 1 85 ? -26.652 13.726 21.513 1.00 16.97 79 ASP A N 1
ATOM 1489 C CA . ASP A 1 85 ? -27.664 13.021 20.736 1.00 20.03 79 ASP A CA 1
ATOM 1490 C C . ASP A 1 85 ? -27.100 12.360 19.475 1.00 20.88 79 ASP A C 1
ATOM 1491 O O . ASP A 1 85 ? -27.860 12.067 18.544 1.00 27.11 79 ASP A O 1
ATOM 1500 N N . GLY A 1 86 ? -25.797 12.141 19.411 1.00 16.92 80 GLY A N 1
ATOM 1501 C CA . GLY A 1 86 ? -25.188 11.418 18.309 1.00 19.53 80 GLY A CA 1
ATOM 1502 C C . GLY A 1 86 ? -24.405 12.332 17.378 1.00 13.82 80 GLY A C 1
ATOM 1503 O O . GLY A 1 86 ? -24.254 13.529 17.612 1.00 14.67 80 GLY A O 1
ATOM 1507 N N . TRP A 1 87 ? -23.897 11.737 16.308 1.00 13.71 81 TRP A N 1
ATOM 1508 C CA . TRP A 1 87 ? -23.085 12.494 15.369 1.00 12.11 81 TRP A CA 1
ATOM 1509 C C . TRP A 1 87 ? -23.963 13.458 14.583 1.00 13.13 81 TRP A C 1
ATOM 1510 O O . TRP A 1 87 ? -25.071 13.113 14.180 1.00 16.22 81 TRP A O 1
ATOM 1531 N N . LYS A 1 88 ? -23.456 14.669 14.351 1.00 11.88 82 LYS A N 1
ATOM 1532 C CA . LYS A 1 88 ? -24.155 15.658 13.539 1.00 13.29 82 LYS A CA 1
ATOM 1533 C C . LYS A 1 88 ? -23.174 16.392 12.648 1.00 12.01 82 LYS A C 1
ATOM 1534 O O . LYS A 1 88 ? -22.020 16.599 13.014 1.00 11.91 82 LYS A O 1
ATOM 1553 N N . ARG A 1 89 ? -23.661 16.811 11.492 1.00 11.82 83 ARG A N 1
ATOM 1554 C CA . ARG A 1 89 ? -22.882 17.638 10.591 1.00 11.20 83 ARG A CA 1
ATOM 1555 C C . ARG A 1 89 ? -22.630 19.003 11.208 1.00 10.62 83 ARG A C 1
ATOM 1556 O O . ARG A 1 89 ? -23.455 19.522 11.976 1.00 12.36 83 ARG A O 1
ATOM 1577 N N . LEU A 1 90 ? -21.533 19.631 10.798 1.00 11.06 84 LEU A N 1
ATOM 1578 C CA . LEU A 1 90 ? -21.240 20.980 11.260 1.00 11.79 84 LEU A CA 1
ATOM 1579 C C . LEU A 1 90 ? -22.398 21.915 10.959 1.00 12.60 84 LEU A C 1
ATOM 1580 O O . LEU A 1 90 ? -22.762 22.752 11.798 1.00 13.14 84 LEU A O 1
ATOM 1596 N N . ASP A 1 91 ? -23.024 21.773 9.795 1.00 12.11 85 ASP A N 1
ATOM 1597 C CA . ASP A 1 91 ? -24.121 22.676 9.435 1.00 13.72 85 ASP A CA 1
ATOM 1598 C C . ASP A 1 91 ? -25.446 22.294 10.082 1.00 14.84 85 ASP A C 1
ATOM 1599 O O . ASP A 1 91 ? -26.459 22.959 9.801 1.00 16.91 85 ASP A O 1
ATOM 1608 N N . GLU A 1 92 ? -25.459 21.282 10.953 1.00 15.05 86 GLU A N 1
ATOM 1609 C CA . GLU A 1 92 ? -26.607 20.919 11.769 1.00 16.67 86 GLU A CA 1
ATOM 1610 C C . GLU A 1 92 ? -26.442 21.320 13.220 1.00 16.65 86 GLU A C 1
ATOM 1611 O O . GLU A 1 92 ? -27.412 21.252 13.980 1.00 17.09 86 GLU A O 1
ATOM 1623 N N . LEU A 1 93 ? -25.258 21.737 13.627 1.00 15.01 87 LEU A N 1
ATOM 1624 C CA . LEU A 1 93 ? -24.991 22.084 15.007 1.00 15.13 87 LEU A CA 1
ATOM 1625 C C . LEU A 1 93 ? -25.597 23.437 15.342 1.00 15.45 87 LEU A C 1
ATOM 1626 O O . LEU A 1 93 ? -25.803 24.280 14.476 1.00 16.98 87 LEU A O 1
ATOM 1642 N N . SER A 1 94 ? -25.860 23.627 16.620 1.00 15.69 88 SER A N 1
ATOM 1643 C CA . SER A 1 94 ? -26.428 24.867 17.105 1.00 16.03 88 SER A CA 1
ATOM 1644 C C . SER A 1 94 ? -25.790 25.133 18.452 1.00 16.10 88 SER A C 1
ATOM 1645 O O . SER A 1 94 ? -25.145 24.264 19.046 1.00 16.30 88 SER A O 1
ATOM 1653 N N . LEU A 1 95 ? -25.986 26.344 18.954 1.00 18.24 89 LEU A N 1
ATOM 1654 C CA . LEU A 1 95 ? -25.430 26.684 20.258 1.00 20.48 89 LEU A CA 1
ATOM 1655 C C . LEU A 1 95 ? -26.025 25.877 21.415 1.00 21.31 89 LEU A C 1
ATOM 1656 O O . LEU A 1 95 ? -25.404 25.838 22.484 1.00 28.31 89 LEU A O 1
ATOM 1672 N N . LYS A 1 96 ? -27.161 25.188 21.237 1.00 20.85 90 LYS A N 1
ATOM 1673 C CA . LYS A 1 96 ? -27.674 24.289 22.270 1.00 25.10 90 LYS A CA 1
ATOM 1674 C C . LYS A 1 96 ? -26.939 22.947 22.342 1.00 28.88 90 LYS A C 1
ATOM 1675 O O . LYS A 1 96 ? -27.162 22.182 23.287 1.00 22.87 90 LYS A O 1
ATOM 1694 N N . GLU A 1 97 ? -26.088 22.624 21.375 1.00 22.95 91 GLU A N 1
ATOM 1695 C CA . GLU A 1 97 ? -25.401 21.336 21.378 1.00 21.70 91 GLU A CA 1
ATOM 1696 C C . GLU A 1 97 ? -24.145 21.373 22.256 1.00 19.94 91 GLU A C 1
ATOM 1697 O O . GLU A 1 97 ? -23.470 22.395 22.380 1.00 23.28 91 GLU A O 1
ATOM 1709 N N . HIS A 1 98 ? -23.829 20.237 22.863 1.00 19.05 92 HIS A N 1
ATOM 1710 C CA . HIS A 1 98 ? -22.501 19.983 23.402 1.00 18.14 92 HIS A CA 1
ATOM 1711 C C . HIS A 1 98 ? -21.794 19.053 22.445 1.00 16.57 92 HIS A C 1
ATOM 1712 O O . HIS A 1 98 ? -22.428 18.185 21.843 1.00 21.52 92 HIS A O 1
ATOM 1726 N N . ILE A 1 99 ? -20.475 19.212 22.328 1.00 15.90 93 ILE A N 1
ATOM 1727 C CA . ILE A 1 99 ? -19.702 18.280 21.506 1.00 14.66 93 ILE A CA 1
ATOM 1728 C C . ILE A 1 99 ? -18.631 17.599 22.343 1.00 14.91 93 ILE A C 1
ATOM 1729 O O . ILE A 1 99 ? -18.170 18.107 23.373 1.00 15.85 93 ILE A O 1
ATOM 1745 N N . ALA A 1 100 ? -18.251 16.411 21.897 1.00 14.90 94 ALA A N 1
ATOM 1746 C CA . ALA A 1 100 ? -17.330 15.576 22.638 1.00 13.91 94 ALA A CA 1
ATOM 1747 C C . ALA A 1 100 ? -15.900 16.027 22.393 1.00 13.79 94 ALA A C 1
ATOM 1748 O O . ALA A 1 100 ? -15.449 16.142 21.246 1.00 14.60 94 ALA A O 1
ATOM 1755 N N . LEU A 1 101 ? -15.180 16.234 23.495 1.00 14.78 95 LEU A N 1
ATOM 1756 C CA . LEU A 1 101 ? -13.773 16.546 23.480 1.00 15.67 95 LEU A CA 1
ATOM 1757 C C . LEU A 1 101 ? -13.020 15.455 24.223 1.00 16.11 95 LEU A C 1
ATOM 1758 O O . LEU A 1 101 ? -13.522 14.971 25.254 1.00 16.99 95 LEU A O 1
ATOM 1774 N N . PRO A 1 102 ? -11.816 15.091 23.796 1.00 16.35 96 PRO A N 1
ATOM 1775 C CA . PRO A 1 102 ? -10.968 14.284 24.673 1.00 19.13 96 PRO A CA 1
ATOM 1776 C C . PRO A 1 102 ? -10.580 15.088 25.906 1.00 19.72 96 PRO A C 1
ATOM 1777 O O . PRO A 1 102 ? -10.258 16.274 25.822 1.00 20.52 96 PRO A O 1
ATOM 1788 N N . ARG A 1 103 ? -10.644 14.446 27.075 0.88 19.46 97 ARG A N 1
ATOM 1789 C CA . ARG A 1 103 ? -10.186 15.099 28.293 0.88 22.84 97 ARG A CA 1
ATOM 1790 C C . ARG A 1 103 ? -8.689 15.357 28.202 0.88 22.72 97 ARG A C 1
ATOM 1791 O O . ARG A 1 103 ? -7.925 14.495 27.764 0.88 26.34 97 ARG A O 1
ATOM 1812 N N . LYS A 1 104 ? -8.279 16.551 28.617 1.00 34.42 98 LYS A N 1
ATOM 1813 C CA . LYS A 1 104 ? -6.924 17.038 28.426 1.00 42.03 98 LYS A CA 1
ATOM 1814 C C . LYS A 1 104 ? -6.332 17.441 29.771 1.00 54.97 98 LYS A C 1
ATOM 1815 O O . LYS A 1 104 ? -7.054 17.691 30.740 1.00 55.79 98 LYS A O 1
ATOM 1834 N N . LEU A 1 105 ? -5.002 17.496 29.814 1.00 66.77 99 LEU A N 1
ATOM 1835 C CA . LEU A 1 105 ? -4.258 17.787 31.042 1.00 74.21 99 LEU A CA 1
ATOM 1836 C C . LEU A 1 105 ? -4.171 16.548 31.925 1.00 72.28 99 LEU A C 1
ATOM 1837 O O . LEU A 1 105 ? -3.198 15.797 31.861 1.00 70.33 99 LEU A O 1
ATOM 1841 N N . GLN A 1 121 ? -12.104 12.414 35.281 1.00 94.55 115 GLN A N 1
ATOM 1842 C CA . GLN A 1 121 ? -11.966 10.968 35.410 1.00 95.89 115 GLN A CA 1
ATOM 1843 C C . GLN A 1 121 ? -12.237 10.273 34.077 1.00 94.07 115 GLN A C 1
ATOM 1844 O O . GLN A 1 121 ? -11.468 9.412 33.649 1.00 93.72 115 GLN A O 1
ATOM 1847 N N . SER A 1 122 ? -13.334 10.653 33.425 1.00 90.67 116 SER A N 1
ATOM 1848 C CA . SER A 1 122 ? -13.706 10.060 32.148 1.00 82.16 116 SER A CA 1
ATOM 1849 C C . SER A 1 122 ? -12.700 10.460 31.069 1.00 68.34 116 SER A C 1
ATOM 1850 O O . SER A 1 122 ? -11.745 11.203 31.311 1.00 70.79 116 SER A O 1
ATOM 1858 N N . ASP A 1 123 ? -12.915 9.952 29.854 1.00 50.85 117 ASP A N 1
ATOM 1859 C CA . ASP A 1 123 ? -12.094 10.348 28.717 1.00 30.67 117 ASP A CA 1
ATOM 1860 C C . ASP A 1 123 ? -12.755 11.384 27.821 1.00 24.33 117 ASP A C 1
ATOM 1861 O O . ASP A 1 123 ? -12.041 12.071 27.084 1.00 27.46 117 ASP A O 1
ATOM 1870 N N . ILE A 1 124 ? -14.084 11.504 27.840 1.00 23.20 118 ILE A N 1
ATOM 1871 C CA . ILE A 1 124 ? -14.801 12.520 27.076 1.00 22.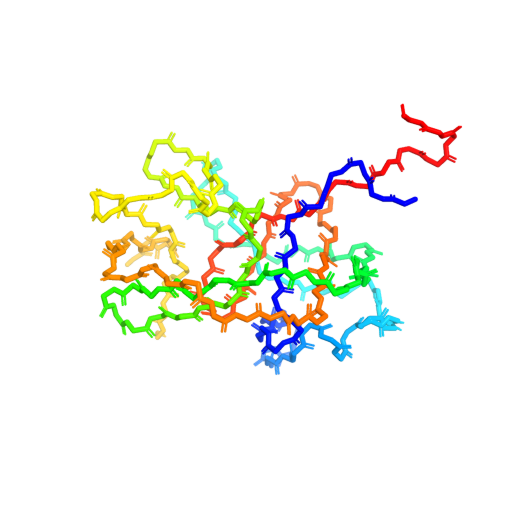33 118 ILE A CA 1
ATOM 1872 C C . ILE A 1 124 ? -15.301 13.606 28.014 1.00 20.22 118 ILE A C 1
ATOM 1873 O O . ILE A 1 124 ? -15.873 13.319 29.075 1.00 24.13 118 ILE A O 1
ATOM 1889 N N . TYR A 1 125 ? -15.079 14.846 27.616 1.00 19.76 119 TYR A N 1
ATOM 1890 C CA A TYR A 1 125 ? -15.652 16.036 28.228 0.47 20.67 119 TYR A CA 1
ATOM 1891 C CA B TYR A 1 125 ? -15.711 15.991 28.242 0.53 20.27 119 TYR A CA 1
ATOM 1892 C C . TYR A 1 125 ? -16.606 16.658 27.211 1.00 18.82 119 TYR A C 1
ATOM 1893 O O . TYR A 1 125 ? -16.235 16.820 26.047 1.00 19.27 119 TYR A O 1
ATOM 1928 N N . TRP A 1 126 ? -17.807 16.994 27.626 1.00 17.36 120 TRP A N 1
ATOM 1929 C CA . TRP A 1 126 ? -18.814 17.542 26.729 1.00 19.26 120 TRP A CA 1
ATOM 1930 C C . TRP A 1 126 ? -18.827 19.056 26.878 1.00 19.69 120 TRP A C 1
ATOM 1931 O O . TRP A 1 126 ? -19.086 19.570 27.972 1.00 20.44 120 TRP A O 1
ATOM 1952 N N . ASP A 1 127 ? -18.585 19.779 25.792 1.00 19.06 121 ASP A N 1
ATOM 1953 C CA . ASP A 1 127 ? -18.406 21.213 25.884 1.00 20.21 121 ASP A CA 1
ATOM 1954 C C . ASP A 1 127 ? -19.380 21.918 24.952 1.00 20.07 121 ASP A C 1
ATOM 1955 O O . ASP A 1 127 ? -19.490 21.536 23.776 1.00 18.19 121 ASP A O 1
ATOM 1964 N N . PRO A 1 128 ? -20.103 22.943 25.405 1.00 19.43 122 PRO A N 1
ATOM 1965 C CA A PRO A 1 128 ? -21.049 23.634 24.527 0.74 19.41 122 PRO A CA 1
ATOM 1966 C CA B PRO A 1 128 ? -21.048 23.597 24.503 0.26 21.25 122 PRO A CA 1
ATOM 1967 C C . PRO A 1 128 ? -20.345 24.405 23.421 1.00 19.90 122 PRO A C 1
ATOM 1968 O O . PRO A 1 128 ? -19.233 24.909 23.595 1.00 19.76 122 PRO A O 1
ATOM 1989 N N . ILE A 1 129 ? -21.017 24.499 22.290 1.00 21.93 123 ILE A N 1
ATOM 1990 C CA . ILE A 1 129 ? -20.573 25.323 21.177 1.00 20.49 123 ILE A CA 1
ATOM 1991 C C . ILE A 1 129 ? -20.862 26.776 21.523 1.00 21.45 123 ILE A C 1
ATOM 1992 O O . ILE A 1 129 ? -21.965 27.098 21.985 1.00 24.31 123 ILE A O 1
ATOM 2008 N N . VAL A 1 130 ? -19.886 27.657 21.297 1.00 19.77 124 VAL A N 1
ATOM 2009 C CA . VAL A 1 130 ? -20.113 29.091 21.441 1.00 22.99 124 VAL A CA 1
ATOM 2010 C C . VAL A 1 130 ? -20.041 29.880 20.139 1.00 20.53 124 VAL A C 1
ATOM 2011 O O . VAL A 1 130 ? -20.479 31.042 20.123 1.00 19.64 124 VAL A O 1
ATOM 2024 N N . SER A 1 131 ? -19.468 29.342 19.069 1.00 17.49 125 SER A N 1
ATOM 2025 C CA A SER A 1 131 ? -19.470 30.069 17.811 0.65 17.73 125 SER A CA 1
ATOM 2026 C CA B SER A 1 131 ? -19.535 30.062 17.809 0.35 19.21 125 SER A CA 1
ATOM 2027 C C . SER A 1 131 ? -19.387 29.101 16.643 1.00 15.88 125 SER A C 1
ATOM 2028 O O . SER A 1 131 ? -18.657 28.107 16.716 1.00 16.93 125 SER A O 1
ATOM 2043 N N . ILE A 1 132 ? -20.118 29.410 15.579 1.00 15.61 126 ILE A N 1
ATOM 2044 C CA . ILE A 1 132 ? -19.998 28.733 14.293 1.00 18.34 126 ILE A CA 1
ATOM 2045 C C . ILE A 1 132 ? -20.066 29.829 13.237 1.00 15.32 126 ILE A C 1
ATOM 2046 O O . ILE A 1 132 ? -21.051 30.572 13.189 1.00 16.64 126 ILE A O 1
ATOM 2062 N N . THR A 1 133 ? -19.039 29.955 12.400 1.00 15.28 127 THR A N 1
ATOM 2063 C CA A THR A 1 133 ? -18.929 31.074 11.474 0.76 16.05 127 THR A CA 1
ATOM 2064 C CA B THR A 1 133 ? -18.934 31.075 11.477 0.24 17.59 127 THR A CA 1
ATOM 2065 C C . THR A 1 133 ? -18.338 30.620 10.150 1.00 15.40 127 THR A C 1
ATOM 2066 O O . THR A 1 133 ? -17.348 29.887 10.123 1.00 17.18 127 THR A O 1
ATOM 2087 N N . GLU A 1 134 ? -18.913 31.077 9.051 1.00 16.09 128 GLU A N 1
ATOM 2088 C CA . GLU A 1 134 ? -18.296 30.853 7.753 1.00 16.97 128 GLU A CA 1
ATOM 2089 C C . GLU A 1 134 ? -16.975 31.616 7.696 1.00 18.49 128 GLU A C 1
ATOM 2090 O O . GLU A 1 134 ? -16.891 32.783 8.094 1.00 23.68 128 GLU A O 1
ATOM 2102 N N . THR A 1 135 ? -15.940 30.970 7.171 1.00 13.91 129 THR A N 1
ATOM 2103 C CA . THR A 1 135 ? -14.599 31.533 7.227 1.00 16.30 129 THR A CA 1
ATOM 2104 C C . THR A 1 135 ? -14.022 31.832 5.854 1.00 19.23 129 THR A C 1
ATOM 2105 O O . THR A 1 135 ? -13.528 32.943 5.621 1.00 24.41 129 THR A O 1
ATOM 2116 N N . GLY A 1 136 ? -14.088 30.896 4.928 1.00 18.10 130 GLY A N 1
ATOM 2117 C CA . GLY A 1 136 ? -13.510 31.100 3.618 1.00 17.79 130 GLY A CA 1
ATOM 2118 C C . GLY A 1 136 ? -13.313 29.763 2.939 1.00 17.62 130 GLY A C 1
ATOM 2119 O O . GLY A 1 136 ? -13.821 28.739 3.393 1.00 21.29 130 GLY A O 1
ATOM 2123 N N . VAL A 1 137 ? -12.551 29.789 1.858 1.00 14.40 131 VAL A N 1
ATOM 2124 C CA . VAL A 1 137 ? -12.294 28.614 1.041 1.00 13.31 131 VAL A CA 1
ATOM 2125 C C . VAL A 1 137 ? -10.865 28.167 1.284 1.00 14.13 131 VAL A C 1
ATOM 2126 O O . VAL A 1 137 ? -9.935 28.981 1.218 1.00 16.13 131 VAL A O 1
ATOM 2139 N N . GLU A 1 138 ? -10.688 26.868 1.548 1.00 13.48 132 GLU A N 1
ATOM 2140 C CA . GLU A 1 138 ? -9.391 26.286 1.853 1.00 14.99 132 GLU A CA 1
ATOM 2141 C C . GLU A 1 138 ? -9.333 24.899 1.248 1.00 13.66 132 GLU A C 1
ATOM 2142 O O . GLU A 1 138 ? -10.358 24.267 0.995 1.00 13.43 132 GLU A O 1
ATOM 2154 N N . GLU A 1 139 ? -8.115 24.411 1.040 1.00 14.67 133 GLU A N 1
ATOM 2155 C CA . GLU A 1 139 ? -7.936 22.991 0.786 1.00 13.71 133 GLU A CA 1
ATOM 2156 C C . GLU A 1 139 ? -8.311 22.198 2.029 1.00 12.11 133 GLU A C 1
ATOM 2157 O O . GLU A 1 139 ? -7.928 22.551 3.151 1.00 14.69 133 GLU A O 1
ATOM 2169 N N . VAL A 1 140 ? -9.049 21.111 1.818 1.00 11.34 134 VAL A N 1
ATOM 2170 C CA . VAL A 1 140 ? -9.563 20.316 2.924 1.00 11.67 134 VAL A CA 1
ATOM 2171 C C . VAL A 1 140 ? -9.168 18.857 2.737 1.00 10.12 134 VAL A C 1
ATOM 2172 O O . VAL A 1 140 ? -8.864 18.399 1.628 1.00 12.75 134 VAL A O 1
ATOM 2185 N N . PH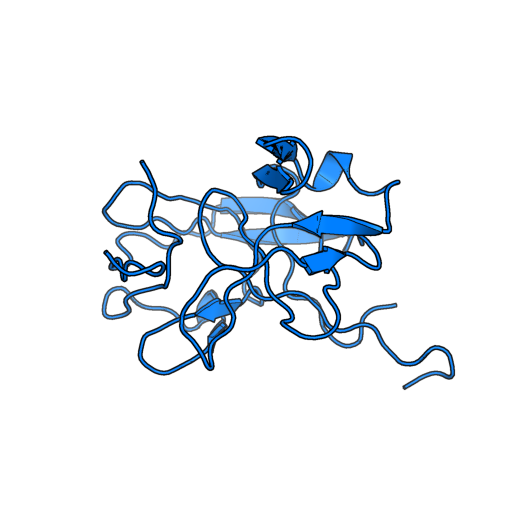E A 1 141 ? -9.179 18.120 3.849 1.00 10.47 135 PHE A N 1
ATOM 2186 C CA . PHE A 1 141 ? -8.541 16.814 3.957 1.00 11.02 135 PHE A CA 1
ATOM 2187 C C . PHE A 1 141 ? -9.388 15.881 4.799 1.00 10.99 135 PHE A C 1
ATOM 2188 O O . PHE A 1 141 ? -10.144 16.314 5.668 1.00 11.39 135 PHE A O 1
ATOM 2205 N N . ASP A 1 142 ? -9.214 14.587 4.561 1.00 11.94 136 ASP A N 1
ATOM 2206 C CA A ASP A 1 142 ? -9.916 13.535 5.280 0.65 12.72 136 ASP A CA 1
ATOM 2207 C CA B ASP A 1 142 ? -9.913 13.525 5.271 0.35 13.30 136 ASP A CA 1
ATOM 2208 C C . ASP A 1 142 ? -8.921 12.456 5.701 1.00 12.14 136 ASP A C 1
ATOM 2209 O O . ASP A 1 142 ? -7.869 12.278 5.078 1.00 12.42 136 ASP A O 1
ATOM 2226 N N . LEU A 1 143 ? -9.268 11.722 6.758 1.00 12.42 137 LEU A N 1
ATOM 2227 C CA . LEU A 1 143 ? -8.575 10.508 7.186 1.00 12.10 137 LEU A CA 1
ATOM 2228 C C . LEU A 1 143 ? -9.579 9.372 7.147 1.00 12.25 137 LEU A C 1
ATOM 2229 O O . LEU A 1 143 ? -10.759 9.579 7.457 1.00 13.34 137 LEU A O 1
ATOM 2245 N N . THR A 1 144 ? -9.114 8.163 6.827 1.00 11.69 138 THR A N 1
ATOM 2246 C CA . THR A 1 144 ? -9.903 6.966 7.062 1.00 12.93 138 THR A CA 1
ATOM 2247 C C . THR A 1 144 ? -9.318 6.220 8.248 1.00 11.53 138 THR A C 1
ATOM 2248 O O . THR A 1 144 ? -8.100 6.007 8.319 1.00 12.60 138 THR A O 1
ATOM 2259 N N . VAL A 1 145 ? -10.187 5.830 9.168 1.00 11.85 139 VAL A N 1
ATOM 2260 C CA . VAL A 1 145 ? -9.804 5.133 10.386 1.00 12.08 139 VAL A CA 1
ATOM 2261 C C . VAL A 1 145 ? -10.693 3.903 10.514 1.00 14.81 139 VAL A C 1
ATOM 2262 O O . VAL A 1 145 ? -11.711 3.931 11.218 1.00 14.18 139 VAL A O 1
ATOM 2275 N N . PRO A 1 146 ? -10.335 2.790 9.888 1.00 15.20 140 PRO A N 1
ATOM 2276 C CA . PRO A 1 146 ? -11.189 1.602 9.959 1.00 16.61 140 PRO A CA 1
ATOM 2277 C C . PRO A 1 146 ? -11.474 1.196 11.397 1.00 16.45 140 PRO A C 1
ATOM 2278 O O . PRO A 1 146 ? -10.599 1.241 12.264 1.00 19.51 140 PRO A O 1
ATOM 2289 N N . GLY A 1 147 ? -12.719 0.816 11.648 1.00 16.90 141 GLY A N 1
ATOM 2290 C CA . GLY A 1 147 ? -13.150 0.428 12.972 1.00 17.40 141 GLY A CA 1
ATOM 2291 C C . GLY A 1 147 ? -13.857 1.564 13.683 1.00 15.52 141 GLY A C 1
ATOM 2292 O O . GLY A 1 147 ? -15.069 1.727 13.534 1.00 18.65 141 GLY A O 1
ATOM 2296 N N . LEU A 1 148 ? -13.120 2.367 14.453 1.00 14.50 142 LEU A N 1
ATOM 2297 C CA . LEU A 1 148 ? -13.743 3.414 15.252 1.00 13.97 142 LEU A CA 1
ATOM 2298 C C . LEU A 1 148 ? -14.179 4.613 14.420 1.00 11.82 142 LEU A C 1
ATOM 2299 O O . LEU A 1 148 ? -15.060 5.345 14.858 1.00 13.45 142 LEU A O 1
ATOM 2315 N N . ARG A 1 149 ? -13.527 4.886 13.288 1.00 12.64 143 ARG A N 1
ATOM 2316 C CA A ARG A 1 149 ? -13.990 5.879 12.312 0.45 11.91 143 ARG A CA 1
ATOM 2317 C CA B ARG A 1 149 ? -14.008 5.876 12.319 0.55 11.58 143 ARG A CA 1
ATOM 2318 C C . ARG A 1 149 ? -14.065 7.294 12.890 1.00 11.39 143 ARG A C 1
ATOM 2319 O O . ARG A 1 149 ? -14.964 8.074 12.561 1.00 11.18 143 ARG A O 1
ATOM 2360 N N . ASN A 1 150 ? -13.096 7.655 13.722 1.00 10.86 144 ASN A N 1
ATOM 2361 C CA . ASN A 1 150 ? -13.011 9.020 14.227 1.00 9.38 144 ASN A CA 1
ATOM 2362 C C . ASN A 1 150 ? -11.580 9.260 14.680 1.00 9.11 144 ASN A C 1
ATOM 2363 O O . ASN A 1 150 ? -10.782 8.324 14.775 1.00 10.01 144 ASN A O 1
ATOM 2374 N N . PHE A 1 151 ? -11.257 10.521 14.945 1.00 9.05 145 PHE A N 1
ATOM 2375 C CA . PHE A 1 151 ? -9.911 10.888 15.378 1.00 8.84 145 PHE A CA 1
ATOM 2376 C C . PHE A 1 151 ? -9.948 12.245 16.074 1.00 9.33 145 PHE A C 1
ATOM 2377 O O . PHE A 1 151 ? -10.895 13.020 15.913 1.00 9.51 145 PHE A O 1
ATOM 2394 N N . VAL A 1 152 ? -8.882 12.540 16.813 1.00 9.47 146 VAL A N 1
ATOM 2395 C CA . VAL A 1 152 ? -8.738 13.825 17.490 1.00 9.97 146 VAL A CA 1
ATOM 2396 C C . VAL A 1 152 ? -7.971 14.795 16.593 1.00 10.23 146 VAL A C 1
ATOM 2397 O O . VAL A 1 152 ? -6.852 14.499 16.151 1.00 10.94 146 VAL A O 1
ATOM 2410 N N . ALA A 1 153 ? -8.593 15.937 16.314 1.00 10.14 147 ALA A N 1
ATOM 2411 C CA . ALA A 1 153 ? -8.003 17.022 15.546 1.00 9.95 147 ALA A CA 1
ATOM 2412 C C . ALA A 1 153 ? -8.258 18.315 16.299 1.00 11.73 147 ALA A C 1
ATOM 2413 O O . ALA A 1 153 ? -9.391 18.597 16.684 1.00 10.79 147 ALA A O 1
ATOM 2420 N N . ASN A 1 154 ? -7.214 19.108 16.511 1.00 11.93 148 ASN A N 1
ATOM 2421 C CA . ASN A 1 154 ? -7.354 20.319 17.326 1.00 13.05 148 ASN A CA 1
ATOM 2422 C C . ASN A 1 154 ? -8.024 20.016 18.669 1.00 13.72 148 ASN A C 1
ATOM 2423 O O . ASN A 1 154 ? -8.813 20.807 19.192 1.00 14.09 148 ASN A O 1
ATOM 2434 N N . ASP A 1 155 ? -7.696 18.868 19.248 1.00 12.43 149 ASP A N 1
ATOM 2435 C CA . ASP A 1 155 ? -8.235 18.477 20.555 1.00 13.11 149 ASP A CA 1
ATOM 2436 C C . ASP A 1 155 ? -9.757 18.362 20.572 1.00 14.08 149 ASP A C 1
ATOM 2437 O O . ASP A 1 155 ? -10.402 18.570 21.601 1.00 15.04 149 ASP A O 1
ATOM 2446 N N . ILE A 1 156 ? -10.346 18.016 19.424 1.00 11.91 150 ILE A N 1
ATOM 2447 C CA . ILE A 1 156 ? -11.779 17.790 19.248 1.00 11.84 150 ILE A CA 1
ATOM 2448 C C . ILE A 1 156 ? -11.965 16.440 18.557 1.00 9.92 150 ILE A C 1
ATOM 2449 O O . ILE A 1 156 ? -11.175 16.071 17.686 1.00 11.92 150 ILE A O 1
ATOM 2465 N N . ILE A 1 157 ? -12.989 15.698 18.929 1.00 9.79 151 ILE A N 1
ATOM 2466 C CA A ILE A 1 157 ? -13.298 14.466 18.222 0.44 9.55 151 ILE A CA 1
ATOM 2467 C CA B ILE A 1 157 ? -13.348 14.457 18.246 0.56 9.82 151 ILE A CA 1
ATOM 2468 C C . ILE A 1 157 ? -14.023 14.799 16.920 1.00 9.19 151 ILE A C 1
ATOM 2469 O O . ILE A 1 157 ? -15.029 15.518 16.901 1.00 9.05 151 ILE A O 1
ATOM 2500 N N . VAL A 1 158 ? -13.525 14.232 15.820 1.00 9.15 152 VAL A N 1
ATOM 2501 C CA A VAL A 1 158 ? -14.004 14.460 14.461 0.39 8.49 152 VAL A CA 1
ATOM 2502 C CA B VAL A 1 158 ? -14.150 14.438 14.517 0.61 9.08 152 VAL A CA 1
ATOM 2503 C C . VAL A 1 158 ? -14.288 13.104 13.816 1.00 8.83 152 VAL A C 1
ATOM 2504 O O . VAL A 1 158 ? -13.504 12.167 14.010 1.00 9.17 152 VAL A O 1
ATOM 2529 N N . HIS A 1 159 ? -15.335 12.989 13.016 1.00 9.46 153 HIS A N 1
ATOM 2530 C CA A HIS A 1 159 ? -15.594 11.716 12.350 0.61 9.61 153 HIS A CA 1
ATOM 2531 C CA B HIS A 1 159 ? -15.644 11.764 12.298 0.39 9.96 153 HIS A CA 1
ATOM 2532 C C . HIS A 1 159 ? -14.669 11.552 11.146 1.00 8.92 153 HIS A C 1
ATOM 2533 O O . HIS A 1 159 ? -14.319 12.502 10.452 1.00 9.20 153 HIS A O 1
ATOM 2560 N N . ALA A 1 160 ? -14.250 10.306 10.929 1.00 10.26 154 ALA A N 1
ATOM 2561 C CA . ALA A 1 160 ? -13.395 9.960 9.812 1.00 10.57 154 ALA A CA 1
ATOM 2562 C C . ALA A 1 160 ? -14.246 9.639 8.605 1.00 10.98 154 ALA A C 1
ATOM 2563 O O . ALA A 1 160 ? -15.387 9.175 8.713 1.00 12.23 154 ALA A O 1
ATOM 2570 N N . SER A 1 161 ? -13.660 9.847 7.436 1.00 11.69 155 SER A N 1
ATOM 2571 C CA A SER A 1 161 ? -14.385 9.579 6.220 0.46 16.88 155 SER A CA 1
ATOM 2572 C CA B SER A 1 161 ? -14.331 9.575 6.183 0.26 16.64 155 SER A CA 1
ATOM 2573 C CA C SER A 1 161 ? -14.357 9.573 6.199 0.28 16.79 155 SER A CA 1
ATOM 2574 C C . SER A 1 161 ? -14.407 8.073 5.964 1.00 19.49 155 SER A C 1
ATOM 2575 O O . SER A 1 161 ? -13.696 7.299 6.602 1.00 18.72 155 SER A O 1
ATOM 2597 N N . ILE A 1 162 ? -15.268 7.678 5.036 1.00 24.68 156 ILE A N 1
ATOM 2598 C CA . ILE A 1 162 ? -15.474 6.277 4.691 1.00 31.34 156 ILE A CA 1
ATOM 2599 C C . ILE A 1 162 ? -15.000 6.072 3.258 1.00 26.58 156 ILE A C 1
ATOM 2600 O O . ILE A 1 162 ? -15.474 6.753 2.339 1.00 24.57 156 ILE A O 1
ATOM 2616 N N . GLU A 1 163 ? -14.036 5.168 3.083 1.00 30.59 157 GLU A N 1
ATOM 2617 C CA A GLU A 1 163 ? -13.510 4.875 1.759 0.63 35.14 157 GLU A CA 1
ATOM 2618 C CA B GLU A 1 163 ? -13.497 4.855 1.766 0.37 35.09 157 GLU A CA 1
ATOM 2619 C C . GLU A 1 163 ? -14.451 3.941 1.012 1.00 33.85 157 GLU A C 1
ATOM 2620 O O . GLU A 1 163 ? -15.087 3.062 1.598 1.00 35.31 157 GLU A O 1
ATOM 2643 N N . GLN A 1 164 ? -14.541 4.150 -0.294 1.00 31.95 158 GLN A N 1
ATOM 2644 C CA . GLN A 1 164 ? -15.367 3.293 -1.124 1.00 28.77 158 GLN A CA 1
ATOM 2645 C C . GLN A 1 164 ? -14.651 1.967 -1.365 1.00 25.54 158 GLN A C 1
ATOM 2646 O O . GLN A 1 164 ? -13.420 1.902 -1.430 1.00 25.56 158 GLN A O 1
ATOM 2653 N N . ASP A 1 165 ? -15.435 0.899 -1.490 1.00 29.81 159 ASP A N 1
ATOM 2654 C CA . ASP A 1 165 ? -14.868 -0.397 -1.836 1.00 28.08 159 ASP A CA 1
ATOM 2655 C C . ASP A 1 165 ? -14.046 -0.278 -3.115 1.00 20.15 159 ASP A C 1
ATOM 2656 O O . ASP A 1 165 ? -14.423 0.432 -4.050 1.00 22.05 159 ASP A O 1
ATOM 2665 N N . LYS A 1 166 ? -12.907 -0.978 -3.142 1.00 22.30 160 LYS A N 1
ATOM 2666 C CA . LYS A 1 166 ? -11.991 -0.888 -4.278 1.00 25.69 160 LYS A CA 1
ATOM 2667 C C . LYS A 1 166 ? -12.643 -1.292 -5.594 1.00 23.33 160 LYS A C 1
ATOM 2668 O O . LYS A 1 166 ? -12.161 -0.887 -6.659 1.00 25.16 160 LYS A O 1
ATOM 2687 N N . LEU A 1 167 ? -13.723 -2.074 -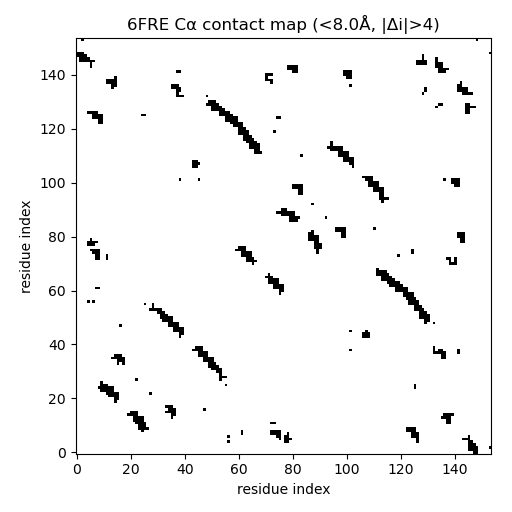5.551 1.00 21.43 161 LEU A N 1
ATOM 2688 C CA . LEU A 1 167 ? -14.391 -2.532 -6.764 1.00 22.57 161 LEU A CA 1
ATOM 2689 C C . LEU A 1 167 ? -15.337 -1.497 -7.352 1.00 23.48 161 LEU A C 1
ATOM 2690 O O . LEU A 1 167 ? -15.798 -1.679 -8.485 1.00 24.45 161 LEU A O 1
ATOM 2706 N N . GLY A 1 168 ? -15.642 -0.426 -6.619 1.00 27.41 162 GLY A N 1
ATOM 2707 C CA . GLY A 1 168 ? -16.555 0.586 -7.114 1.00 39.52 162 GLY A CA 1
ATOM 2708 C C . GLY A 1 168 ? -17.545 1.054 -6.068 1.00 56.67 162 GLY A C 1
ATOM 2709 O O . GLY A 1 168 ? -17.973 2.211 -6.095 1.00 59.57 162 GLY A O 1
ATOM 2713 N N . GLY A 1 169 ? -17.915 0.162 -5.151 1.00 79.75 163 GLY A N 1
ATOM 2714 C CA . GLY A 1 169 ? -18.791 0.488 -4.036 1.00 96.47 163 GLY A CA 1
ATOM 2715 C C . GLY A 1 169 ? -19.837 1.551 -4.311 1.00 106.05 163 GLY A C 1
ATOM 2716 O O . GLY A 1 169 ? -21.018 1.247 -4.469 1.00 110.85 163 GLY A O 1
#

InterPro domains:
  IPR003586 Hint domain C-terminal [SM00305] (770-815)
  IPR003587 Hint domain N-terminal [SM00306] (379-477)
  IPR004042 Intein DOD homing endonuclease, central region [PS50819] (494-643)
  IPR004860 Homing endonuclease, LAGLIDADG domain [PF14528] (595-678)
  IPR006141 Intein N-terminal splicing region [PS50817] (381-457)
  IPR006141 Intein N-terminal splicing region [TIGR01445] (381-457)
  IPR006142 Intein [PR00379] (444-457)
  IPR006142 Intein [PR00379] (491-503)
  IPR006142 Intein [PR00379] (597-609)
  IPR006142 Intein [PR00379] (630-645)
  IPR006142 Intein [PR00379] (786-803)
  IPR006142 Intein [PR00379] (804-813)
  IPR007692 DNA helicase, DnaB type [TIGR00665] (7-868)
  IPR007693 DNA helicase, DnaB-like, N-terminal [PF00772] (8-108)
  IPR007694 DNA helicase, DnaB-like, C-terminal [PF03796] (182-386)
  IPR007694 DNA helicase, DnaB-like, C-terminal [PS51199] (176-380)
  IPR007694 DNA helicase, DnaB-like, C-terminal [PS51199] (810-870)
  IPR007694 DNA helicase, DnaB-like, C-terminal [cd00984] (182-382)
  IPR016136 DNA helicase DnaB, N-terminal/DNA primase DnaG, C-terminal [G3DSA:1.10.860.10] (3-161)
  IPR027417 P-loop containing nucleoside triphosphate hydrolase [G3DSA:3.40.50.300] (162-459)

Foldseek 3Di:
DFPDDQWFFQQWWFQFVVPRGTDRLVVCAVPFQTWFWAADVVQLAIDIFGWGHKDWPFKDWWKWWAWDVGQITITHQRKWFQWPVGIDGLVPDDQVTWTWFQDPPPGGTDTTGIDDIGTDGIHTIMFIATPDRQWGAISRGIIGGTGHDDPVGD

Sequence (154 aa):
MLREESFAISGDSLISLASTGKRVPIKDLLLGGEKDFEIWAIINEEQTMKLESSAKVSRVFCCTTGKKLVYTLLKKTRLGRTTIKATANNARFLTIDGWKRLDELSLKEHIALPRKLQSDIYYWDPPIVSSITTETGVEEVFDDLTVPGLRRNFVANDIIIVVHHASSSIEEQDKLGG

Secondary structure (DSSP, 8-state):
-EEE---EETTPEEEETTTTEEEEGGGGTT--S-EEEEEETTTTEEEEEE--EEEEEEEEEEEEEEETT--EEEE-TT-EEEETTEEEEGGG--TT-EEEEE-----SEEEEEEEEEEEEEEEEEEEEE-TTT-EEEETTEEEEPBEEPPTT--

Solvent-accessible surface area: 7819 Å² total; per-residue (Å²): 162,30,62,74,28,7,0,1,0,5,73,2,68,0,15,25,20,89,88,68,134,111,36,35,0,98,79,10,76,75,98,146,76,35,46,0,94,0,1,26,90,126,80,68,104,42,67,55,13,110,0,40,135,7,23,57,42,30,108,100,79,0,45,22,0,96,3,168,100,53,33,53,1,53,0,4,21,45,0,77,0,5,2,112,110,27,65,46,73,4,83,99,16,42,111,157,9,64,0,0,0,11,110,121,154,134,55,30,8,73,82,2,44,4,64,36,56,74,111,72,26,94,40,101,0,8,3,0,5,2,89,70,54,106,2,3,5,0,36,19,0,0,0,17,0,4,49,73,23,82,193,159,55,91

CATH classification: 2.170.16.10

Radius of gyration: 14.31 Å; Cα contacts (8 Å, |Δi|>4): 511; chains: 1; bounding box: 33×34×42 Å